Protein AF-E6QLV9-F1 (afdb_monomer_lite)

Foldseek 3Di:
DDDDDDDDDPDPPPVPPCPPPVVVQAQKKKFDDDPQATDWIWGFHDDPDVQKTWIFTADPVPRHGDDIDIDGPVRCPRMDIGNDPVVVVCCCVPNSNVPDDPPPPDDD

Sequence (108 aa):
MCHLPIFEGLNMIKKMTTETNDIGIVGRYFHTLKDGKISEQGEVISRPEAGWYLVTFFDWIVGEPYVCRLVRLEDMAGWFFYENSEMMRHAYQYGIARAGGPYREMDD

Organism: NCBI:txid410659

pLDDT: mean 72.11, std 18.22, range [36.09, 93.12]

Secondary structure (DSSP, 8-state):
---------------------TTTTTT-EEEEEETTEEEEEEEEEEEEETTEEEEEEEPTTT--EEEEEEEEGGGGTTPEEESSHHHHHHHHHHSGGGS--S------

Radius of gyration: 22.37 Å; chains: 1; bounding box: 30×24×93 Å

Structure (mmCIF, N/CA/C/O backbone):
data_AF-E6QLV9-F1
#
_entry.id   AF-E6QLV9-F1
#
loop_
_atom_site.group_PDB
_atom_site.id
_atom_site.type_symbol
_atom_site.label_atom_id
_atom_site.label_alt_id
_atom_site.label_comp_id
_atom_site.label_asym_id
_atom_site.label_entity_id
_atom_site.label_seq_id
_atom_site.pdbx_PDB_ins_code
_atom_site.Cartn_x
_atom_site.Cartn_y
_atom_site.Cartn_z
_atom_site.occupancy
_atom_site.B_iso_or_equiv
_atom_site.auth_seq_id
_atom_site.auth_comp_id
_atom_site.auth_asym_id
_atom_site.auth_atom_id
_atom_site.pdbx_PDB_model_num
ATOM 1 N N . MET A 1 1 ? -6.383 -6.161 65.826 1.00 36.09 1 MET A N 1
ATOM 2 C CA . MET A 1 1 ? -6.718 -7.516 65.343 1.00 36.09 1 MET A CA 1
ATOM 3 C C . MET A 1 1 ? -7.172 -7.374 63.905 1.00 36.09 1 MET A C 1
ATOM 5 O O . MET A 1 1 ? -8.228 -6.807 63.666 1.00 36.09 1 MET A O 1
ATOM 9 N N . CYS A 1 2 ? -6.319 -7.766 62.962 1.00 37.25 2 CYS A N 1
ATOM 10 C CA . CYS A 1 2 ? -6.605 -7.706 61.533 1.00 37.25 2 CYS A CA 1
ATOM 11 C C . CYS A 1 2 ? -7.111 -9.080 61.100 1.00 37.25 2 CYS A C 1
ATOM 13 O O . CYS A 1 2 ? -6.347 -10.039 61.178 1.00 37.25 2 CYS A O 1
ATOM 15 N N . HIS A 1 3 ? -8.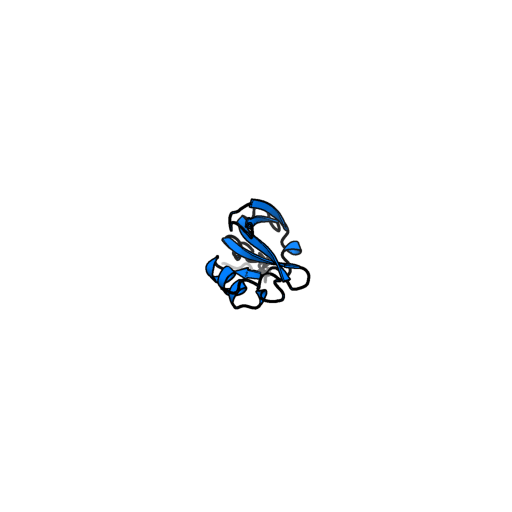364 -9.186 60.661 1.00 38.12 3 HIS A N 1
ATOM 16 C CA . HIS A 1 3 ? -8.803 -10.333 59.871 1.00 38.12 3 HIS A CA 1
ATOM 17 C C . HIS A 1 3 ? -10.106 -10.021 59.132 1.00 38.12 3 HIS A C 1
ATOM 19 O O . HIS A 1 3 ? -11.164 -9.963 59.750 1.00 38.12 3 HIS A O 1
ATOM 25 N N . LEU A 1 4 ? -10.027 -9.852 57.812 1.00 41.28 4 LEU A N 1
ATOM 26 C CA . LEU A 1 4 ? -11.138 -10.132 56.905 1.00 41.28 4 LEU A CA 1
ATOM 27 C C . LEU A 1 4 ? -10.587 -10.883 5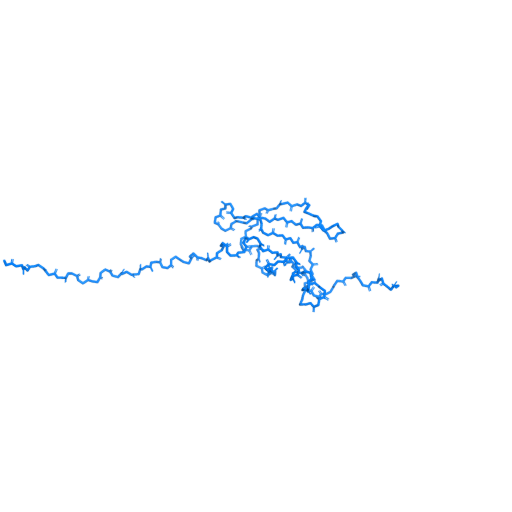5.681 1.00 41.28 4 LEU A C 1
ATOM 29 O O . LEU A 1 4 ? -9.451 -10.620 55.276 1.00 41.28 4 LEU A O 1
ATOM 33 N N . PRO A 1 5 ? -11.345 -11.864 55.161 1.00 46.31 5 PRO A N 1
ATOM 34 C CA . PRO A 1 5 ? -10.825 -12.930 54.322 1.00 46.31 5 PRO A CA 1
ATOM 35 C C . PRO A 1 5 ? -10.580 -12.484 52.881 1.00 46.31 5 PRO A C 1
ATOM 37 O O . PRO A 1 5 ? -11.283 -11.646 52.318 1.00 46.31 5 PRO A O 1
ATOM 40 N N . ILE A 1 6 ? -9.563 -13.113 52.304 1.00 48.59 6 ILE A N 1
ATOM 41 C CA . ILE A 1 6 ? -9.159 -13.037 50.906 1.00 48.59 6 ILE A CA 1
ATOM 42 C C . ILE A 1 6 ? -10.283 -13.676 50.085 1.00 48.59 6 ILE A C 1
ATOM 44 O O . ILE A 1 6 ? -10.449 -14.893 50.115 1.00 48.59 6 ILE A O 1
ATOM 48 N N . PHE A 1 7 ? -11.075 -12.860 49.387 1.00 45.88 7 PHE A N 1
ATOM 49 C CA . PHE A 1 7 ? -11.977 -13.371 48.362 1.00 45.88 7 PHE A CA 1
ATOM 50 C C . PHE A 1 7 ? -11.159 -13.763 47.136 1.00 45.88 7 PHE A C 1
ATOM 52 O O . PHE A 1 7 ? -10.397 -12.975 46.573 1.00 45.88 7 PHE A O 1
ATOM 59 N N . GLU A 1 8 ? -11.322 -15.029 46.789 1.00 49.38 8 GLU A N 1
ATOM 60 C CA . GLU A 1 8 ? -10.749 -15.709 45.651 1.00 49.38 8 GLU A CA 1
ATOM 61 C C . GLU A 1 8 ? -11.049 -14.983 44.335 1.00 49.38 8 GLU A C 1
ATOM 63 O O . GLU A 1 8 ? -12.181 -14.608 44.036 1.00 49.38 8 GLU A O 1
ATOM 68 N N . GLY A 1 9 ? -10.006 -14.862 43.516 1.00 51.59 9 GLY A N 1
ATOM 69 C CA . GLY A 1 9 ? -10.104 -15.230 42.110 1.00 51.59 9 GLY A CA 1
ATOM 70 C C . GLY A 1 9 ? -11.125 -14.481 41.259 1.00 51.59 9 GLY A C 1
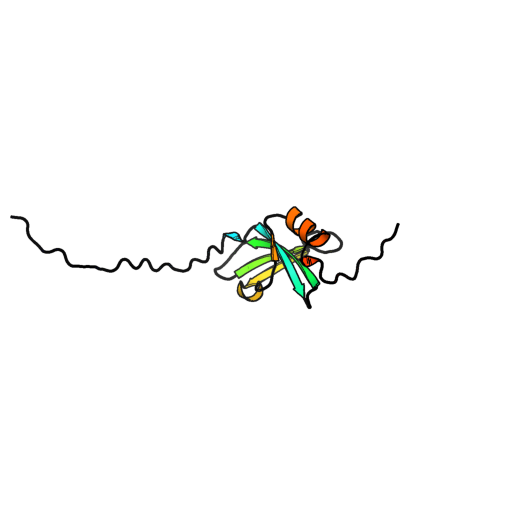ATOM 71 O O . GLY A 1 9 ? -11.900 -15.124 40.556 1.00 51.59 9 GLY A O 1
ATOM 72 N N . LEU A 1 10 ? -11.047 -13.148 41.175 1.00 48.22 10 LEU A N 1
ATOM 73 C CA . LEU A 1 10 ? -11.505 -12.486 39.952 1.00 48.22 10 LEU A CA 1
ATOM 74 C C . LEU A 1 10 ? -10.407 -12.589 38.894 1.00 48.22 10 LEU A C 1
ATOM 76 O O . LEU A 1 10 ? -9.555 -11.720 38.733 1.00 48.22 10 LEU A O 1
ATOM 80 N N . ASN A 1 11 ? -10.437 -13.747 38.240 1.00 51.19 11 ASN A N 1
ATOM 81 C CA . ASN A 1 11 ? -9.999 -14.032 36.886 1.00 51.19 11 ASN A CA 1
ATOM 82 C C . ASN A 1 11 ? -9.629 -12.759 36.097 1.00 51.19 11 ASN A C 1
ATOM 84 O O . ASN A 1 11 ? -10.453 -12.186 35.383 1.00 51.19 11 ASN A O 1
ATOM 88 N N . MET A 1 12 ? -8.363 -12.337 36.193 1.00 44.84 12 MET A N 1
ATOM 89 C CA . MET A 1 12 ? -7.730 -11.461 35.208 1.00 44.84 12 MET A CA 1
ATOM 90 C C . MET A 1 12 ? -7.491 -12.282 33.937 1.00 44.84 12 MET A C 1
ATOM 92 O O . MET A 1 12 ? -6.369 -12.406 33.448 1.00 44.84 12 MET A O 1
ATOM 96 N N . ILE A 1 13 ? -8.574 -12.785 33.344 1.00 54.47 13 ILE A N 1
ATOM 97 C CA . ILE A 1 13 ? -8.678 -12.773 31.896 1.00 54.47 13 ILE A CA 1
ATOM 98 C C . ILE A 1 13 ? -8.599 -11.296 31.523 1.00 54.47 13 ILE A C 1
ATOM 100 O O . ILE A 1 13 ? -9.604 -10.608 31.354 1.00 54.47 13 ILE A O 1
ATOM 104 N N . LYS A 1 14 ? -7.360 -10.796 31.391 1.00 49.06 14 LYS A N 1
ATOM 105 C CA . LYS A 1 14 ? -7.054 -9.856 30.322 1.00 49.06 14 LYS A CA 1
ATOM 106 C C . LYS A 1 14 ? -7.801 -10.444 29.139 1.00 49.06 14 LYS A C 1
ATOM 108 O O . LYS A 1 14 ? -7.413 -11.495 28.631 1.00 49.06 14 LYS A O 1
ATOM 113 N N . LYS A 1 15 ? -8.922 -9.823 28.764 1.00 45.09 15 LYS A N 1
ATOM 114 C CA . LYS A 1 15 ? -9.378 -9.885 27.390 1.00 45.09 15 LYS A CA 1
ATOM 115 C C . LYS A 1 15 ? -8.142 -9.462 26.626 1.00 45.09 15 LYS A C 1
ATOM 117 O O . LYS A 1 15 ? -7.805 -8.286 26.575 1.00 45.09 15 LYS A O 1
ATOM 122 N N . MET A 1 16 ? -7.412 -10.458 26.149 1.00 44.69 16 MET A N 1
ATOM 123 C CA . MET A 1 16 ? -6.531 -10.335 25.023 1.00 44.69 16 MET A CA 1
ATOM 124 C C . MET A 1 16 ? -7.523 -10.060 23.906 1.00 44.69 16 MET A C 1
ATOM 126 O O . MET A 1 16 ? -7.983 -10.958 23.208 1.00 44.69 16 MET A O 1
ATOM 130 N N . THR A 1 17 ? -7.999 -8.812 23.861 1.00 45.31 17 THR A N 1
ATOM 131 C CA . THR A 1 17 ? -8.451 -8.226 22.625 1.00 45.31 17 THR A CA 1
ATOM 132 C C . THR A 1 17 ? -7.340 -8.596 21.678 1.00 45.31 17 THR A C 1
ATOM 134 O O . THR A 1 17 ? -6.171 -8.278 21.908 1.00 45.31 17 THR A O 1
ATOM 137 N N . THR A 1 18 ? -7.684 -9.407 20.693 1.00 45.84 18 THR A N 1
ATOM 138 C CA . THR A 1 18 ? -6.938 -9.508 19.461 1.00 45.84 18 THR A CA 1
ATOM 139 C C . THR A 1 18 ? -6.930 -8.092 18.886 1.00 45.84 18 THR A C 1
ATOM 141 O O . THR A 1 18 ? -7.671 -7.763 17.973 1.00 45.84 18 THR A O 1
ATOM 144 N N . GLU A 1 19 ? -6.153 -7.199 19.496 1.00 47.06 19 GLU A N 1
ATOM 145 C CA . GLU A 1 19 ? -5.564 -6.068 18.826 1.00 47.06 19 GLU A CA 1
ATOM 146 C C . GLU A 1 19 ? -4.567 -6.736 17.903 1.00 47.06 19 GLU A C 1
ATOM 148 O O . GLU A 1 19 ? -3.394 -6.935 18.222 1.00 47.06 19 GLU A O 1
ATOM 153 N N . THR A 1 20 ? -5.099 -7.228 16.784 1.00 49.84 20 THR A N 1
ATOM 154 C CA . THR A 1 20 ? -4.327 -7.518 15.597 1.00 49.84 20 THR A CA 1
ATOM 155 C C . THR A 1 20 ? -3.319 -6.383 15.503 1.00 49.84 20 THR A C 1
ATOM 157 O O . THR A 1 20 ? -3.698 -5.211 15.604 1.00 49.84 20 THR A O 1
ATOM 160 N N . ASN A 1 21 ? -2.036 -6.726 15.433 1.00 49.16 21 ASN A N 1
ATOM 161 C CA . ASN A 1 21 ? -0.908 -5.801 15.329 1.00 49.16 21 ASN A CA 1
ATOM 162 C C . ASN A 1 21 ? -0.941 -5.109 13.944 1.00 49.16 21 ASN A C 1
ATOM 164 O O . ASN A 1 21 ? -0.005 -5.145 13.157 1.00 49.16 21 ASN A O 1
ATOM 168 N N . ASP A 1 22 ? -2.084 -4.512 13.626 1.00 55.00 22 ASP A N 1
ATOM 169 C CA . ASP A 1 22 ? -2.542 -3.982 12.348 1.00 55.00 22 ASP A CA 1
ATOM 170 C C . ASP A 1 22 ? -1.953 -2.594 12.065 1.00 55.00 22 ASP A C 1
ATOM 172 O O . ASP A 1 22 ? -2.174 -2.011 11.007 1.00 55.00 22 ASP A O 1
ATOM 176 N N . ILE A 1 23 ? -1.194 -2.060 13.026 1.00 57.22 23 ILE A N 1
ATOM 177 C CA . ILE A 1 23 ? -0.314 -0.901 12.857 1.00 57.22 23 ILE A CA 1
ATOM 178 C C . ILE A 1 23 ? 0.903 -1.302 12.008 1.00 57.22 23 ILE A C 1
ATOM 180 O O . ILE A 1 23 ? 1.466 -0.472 11.303 1.00 57.22 23 ILE A O 1
ATOM 184 N N . GLY A 1 24 ? 1.288 -2.585 12.018 1.00 75.56 24 GLY A N 1
ATOM 185 C CA . GLY A 1 24 ? 2.537 -3.050 11.422 1.00 75.56 24 GLY A CA 1
ATOM 186 C C . GLY A 1 24 ? 2.607 -2.984 9.896 1.00 75.56 24 GLY A C 1
ATOM 187 O O . GLY A 1 24 ? 3.715 -3.075 9.372 1.00 75.56 24 GLY A O 1
ATOM 188 N N . ILE A 1 25 ? 1.475 -2.850 9.190 1.00 85.12 25 ILE A N 1
ATOM 189 C CA . ILE A 1 25 ? 1.437 -2.788 7.718 1.00 85.12 25 ILE A CA 1
ATOM 190 C C . ILE A 1 25 ? 1.423 -1.365 7.150 1.00 85.12 25 ILE A C 1
ATOM 192 O O . ILE A 1 25 ? 1.610 -1.204 5.950 1.00 85.12 25 ILE A O 1
ATOM 196 N N . VAL A 1 26 ? 1.224 -0.337 7.978 1.00 88.81 26 VAL A N 1
ATOM 197 C CA . VAL A 1 26 ? 1.326 1.058 7.525 1.00 88.81 26 VAL A CA 1
ATOM 198 C C . VAL A 1 26 ? 2.785 1.359 7.164 1.00 88.81 26 VAL A C 1
ATOM 200 O O . VAL A 1 26 ? 3.694 0.972 7.895 1.00 88.81 26 VAL A O 1
ATOM 203 N N . GLY A 1 27 ? 3.009 2.008 6.021 1.00 87.88 27 GLY A N 1
ATOM 204 C CA . GLY A 1 27 ? 4.328 2.231 5.417 1.00 87.88 27 GLY A CA 1
ATOM 205 C C . GLY A 1 27 ? 4.877 1.029 4.641 1.00 87.88 27 GLY A C 1
ATOM 206 O O . GLY A 1 27 ? 5.995 1.086 4.134 1.00 87.88 27 GLY A O 1
ATOM 207 N N . ARG A 1 28 ? 4.121 -0.076 4.548 1.00 90.50 28 ARG A N 1
ATOM 208 C CA . ARG A 1 28 ? 4.509 -1.222 3.721 1.00 90.50 28 ARG A CA 1
ATOM 209 C C . ARG A 1 28 ? 4.049 -1.052 2.287 1.00 90.50 28 ARG A C 1
ATOM 211 O O . ARG A 1 28 ? 2.968 -0.537 2.005 1.00 90.50 28 ARG A O 1
ATOM 218 N N . TYR A 1 29 ? 4.860 -1.601 1.402 1.00 90.50 29 TYR A N 1
ATOM 219 C CA . TYR A 1 29 ? 4.592 -1.691 -0.022 1.00 90.50 29 TYR A CA 1
ATOM 220 C C . TYR A 1 29 ? 3.827 -2.970 -0.309 1.00 90.50 29 TYR A C 1
ATOM 222 O O . TYR A 1 29 ? 3.962 -3.939 0.440 1.00 90.50 29 TYR A O 1
ATOM 230 N N . PHE A 1 30 ? 3.040 -3.010 -1.377 1.00 91.00 30 PHE A N 1
ATOM 231 C CA . PHE A 1 30 ? 2.288 -4.206 -1.716 1.00 91.00 30 PHE A CA 1
ATOM 232 C C . PHE A 1 30 ? 2.191 -4.488 -3.208 1.00 91.00 30 PHE A C 1
ATOM 234 O O . PHE A 1 30 ? 2.276 -3.589 -4.040 1.00 91.00 30 PHE A O 1
ATOM 241 N N . HIS A 1 31 ? 1.937 -5.760 -3.507 1.00 89.75 31 HIS A N 1
ATOM 242 C CA . HIS A 1 31 ? 1.443 -6.235 -4.793 1.00 89.75 31 HIS A CA 1
ATOM 243 C C . HIS A 1 31 ? 0.086 -6.911 -4.615 1.00 89.75 31 HIS A C 1
ATOM 245 O O . HIS A 1 31 ? -0.089 -7.733 -3.708 1.00 89.75 31 HIS A O 1
ATOM 251 N N . THR A 1 32 ? -0.845 -6.627 -5.522 1.00 87.56 32 THR A N 1
ATOM 252 C CA . THR A 1 32 ? -2.076 -7.408 -5.675 1.00 87.56 32 THR A CA 1
ATOM 253 C C . THR A 1 32 ? -1.909 -8.416 -6.802 1.00 87.56 32 THR A C 1
ATOM 255 O O . THR A 1 32 ? -1.241 -8.145 -7.804 1.00 87.56 32 THR A O 1
ATOM 258 N N . LEU A 1 33 ? -2.512 -9.595 -6.644 1.00 84.44 33 LEU A N 1
ATOM 259 C CA . LEU A 1 33 ? -2.566 -10.595 -7.703 1.00 84.44 33 LEU A CA 1
ATOM 260 C C . LEU A 1 33 ? -3.971 -10.681 -8.292 1.00 84.44 33 LEU A C 1
ATOM 262 O O . LEU A 1 33 ? -4.961 -10.726 -7.565 1.00 84.44 33 LEU A O 1
ATOM 266 N N . LYS A 1 34 ? -4.041 -10.795 -9.615 1.00 80.69 34 LYS A N 1
ATOM 267 C CA . LYS A 1 34 ? -5.242 -11.149 -10.365 1.00 80.69 34 LYS A CA 1
ATOM 268 C C . LYS A 1 34 ? -4.890 -12.284 -11.318 1.00 80.69 34 LYS A C 1
ATOM 270 O O . LYS A 1 34 ? -3.927 -12.183 -12.072 1.00 80.69 34 LYS A O 1
ATOM 275 N N . ASP A 1 35 ? -5.626 -13.389 -11.234 1.00 81.12 35 ASP A N 1
ATOM 276 C CA . ASP A 1 35 ? -5.382 -14.597 -12.038 1.00 81.12 35 ASP A CA 1
ATOM 277 C C . ASP A 1 35 ? -3.932 -15.117 -11.937 1.00 81.12 35 ASP A C 1
ATOM 279 O O . ASP A 1 35 ? -3.323 -15.554 -12.913 1.00 81.12 35 ASP A O 1
ATOM 283 N N . GLY A 1 36 ? -3.352 -15.025 -10.734 1.00 74.06 36 GLY A N 1
ATOM 284 C CA . GLY A 1 36 ? -1.975 -15.437 -10.447 1.00 74.06 36 GLY A CA 1
ATOM 285 C C . GLY A 1 36 ? -0.892 -14.457 -10.909 1.00 74.06 36 GLY A C 1
ATOM 286 O O . GLY A 1 36 ? 0.267 -14.665 -10.569 1.00 74.06 36 GLY A O 1
ATOM 287 N N . LYS A 1 37 ? -1.253 -13.380 -11.615 1.00 75.19 37 LYS A N 1
ATOM 288 C CA . LYS A 1 37 ? -0.341 -12.340 -12.116 1.00 75.19 37 LYS A CA 1
ATOM 289 C C . LYS A 1 37 ? -0.419 -11.091 -11.258 1.00 75.19 37 LYS A C 1
ATOM 291 O O . LYS A 1 37 ? -1.475 -10.800 -10.706 1.00 75.19 37 LYS A O 1
ATOM 296 N N . ILE A 1 38 ? 0.663 -10.317 -11.183 1.00 81.50 38 ILE A N 1
ATOM 297 C CA . ILE A 1 38 ? 0.592 -9.007 -10.531 1.00 81.50 38 ILE A CA 1
ATOM 298 C C . ILE A 1 38 ? -0.344 -8.105 -11.327 1.00 81.50 38 ILE A C 1
ATOM 300 O O . ILE A 1 38 ? -0.193 -7.963 -12.540 1.00 81.50 38 ILE A O 1
ATOM 304 N N . SER A 1 39 ? -1.313 -7.523 -10.630 1.00 84.00 39 SER A N 1
ATOM 305 C CA . SER A 1 39 ? -2.278 -6.593 -11.207 1.00 84.00 39 SER A CA 1
ATOM 306 C C . SER A 1 39 ? -1.924 -5.158 -10.839 1.00 84.00 39 SER A C 1
ATOM 308 O O . SER A 1 39 ? -1.843 -4.291 -11.706 1.00 84.00 39 SER A O 1
ATOM 310 N N . GLU A 1 40 ? -1.703 -4.897 -9.552 1.00 87.44 40 GLU A N 1
ATOM 311 C CA . GLU A 1 40 ? -1.467 -3.551 -9.035 1.00 87.44 40 GLU A CA 1
ATOM 312 C C . GLU A 1 40 ? -0.332 -3.560 -8.008 1.00 87.44 40 GLU A C 1
ATOM 314 O O . GLU A 1 40 ? -0.028 -4.588 -7.393 1.00 87.44 40 GLU A O 1
ATOM 319 N N . GLN A 1 41 ? 0.292 -2.398 -7.831 1.00 90.06 41 GLN A N 1
ATOM 320 C CA . GLN A 1 41 ? 1.337 -2.161 -6.843 1.00 90.06 41 GLN A CA 1
ATOM 321 C C . GLN A 1 41 ? 1.073 -0.853 -6.097 1.00 90.06 41 GLN A C 1
ATOM 323 O O . GLN A 1 41 ? 0.431 0.052 -6.639 1.00 90.06 41 GLN A O 1
ATOM 328 N N . GLY A 1 42 ? 1.567 -0.736 -4.869 1.00 91.31 42 GLY A N 1
ATOM 329 C CA . GLY A 1 42 ? 1.306 0.454 -4.068 1.00 91.31 42 GLY A CA 1
ATOM 330 C C . GLY A 1 42 ? 1.940 0.455 -2.687 1.00 91.31 42 GLY A C 1
ATOM 331 O O . GLY A 1 42 ? 2.766 -0.396 -2.363 1.00 91.31 42 GLY A O 1
ATOM 332 N N . GLU A 1 43 ? 1.519 1.414 -1.869 1.00 93.00 43 GLU A N 1
ATOM 333 C CA . GLU A 1 43 ? 1.933 1.587 -0.477 1.00 93.00 43 GLU A CA 1
ATOM 334 C C . GLU A 1 43 ? 0.718 1.826 0.427 1.00 93.00 43 GLU A C 1
ATOM 336 O O . GLU A 1 43 ? -0.244 2.505 0.057 1.00 93.00 43 GLU A O 1
ATOM 341 N N . VAL A 1 44 ? 0.758 1.272 1.638 1.00 92.00 44 VAL A N 1
ATOM 342 C CA . VAL A 1 44 ? -0.221 1.556 2.690 1.00 92.00 44 VAL A CA 1
ATOM 343 C C . VAL A 1 44 ? 0.168 2.848 3.404 1.00 92.00 44 VAL A C 1
ATOM 345 O O . VAL A 1 44 ? 1.112 2.868 4.186 1.00 92.00 44 VAL A O 1
ATOM 348 N N . ILE A 1 45 ? -0.582 3.924 3.182 1.00 91.31 45 ILE A N 1
ATOM 349 C CA . ILE A 1 45 ? -0.267 5.257 3.714 1.00 91.31 45 ILE A CA 1
ATOM 350 C C . ILE A 1 45 ? -0.703 5.395 5.171 1.00 91.31 45 ILE A C 1
ATOM 352 O O . ILE A 1 45 ? 0.024 5.946 5.996 1.00 91.31 45 ILE A O 1
ATOM 356 N N . SER A 1 46 ? -1.924 4.970 5.498 1.00 89.06 46 SER A N 1
ATOM 357 C CA . SER A 1 46 ? -2.473 5.189 6.837 1.00 89.06 46 SER A CA 1
ATOM 358 C C . SER A 1 46 ? -3.625 4.246 7.166 1.00 89.06 46 SER A C 1
ATOM 360 O O . SER A 1 46 ? -4.140 3.527 6.312 1.00 89.06 46 SER A O 1
ATOM 362 N N . ARG A 1 47 ? -4.038 4.260 8.435 1.00 88.75 47 ARG A N 1
ATOM 363 C CA . ARG A 1 47 ? -5.200 3.533 8.949 1.00 88.75 47 ARG A CA 1
ATOM 364 C C . ARG A 1 47 ? -6.125 4.531 9.652 1.00 88.75 47 ARG A C 1
ATOM 366 O O . ARG A 1 47 ? -5.953 4.761 10.848 1.00 88.75 47 ARG A O 1
ATOM 373 N N . PRO A 1 48 ? -7.050 5.178 8.927 1.00 85.31 48 PRO A N 1
ATOM 374 C CA . PRO A 1 48 ? -7.920 6.188 9.525 1.00 85.31 48 PRO A CA 1
ATOM 375 C C . PRO A 1 48 ? -8.929 5.590 10.516 1.00 85.31 48 PRO A C 1
ATOM 377 O O . PRO A 1 48 ? -9.324 6.272 11.456 1.00 85.31 48 PRO A O 1
ATOM 380 N N . GLU A 1 49 ? -9.322 4.324 10.336 1.00 83.81 49 GLU A N 1
ATOM 381 C CA . GLU A 1 49 ? -10.274 3.624 11.203 1.00 83.81 49 GLU A CA 1
ATOM 382 C C . GLU A 1 49 ? -9.902 2.137 11.349 1.00 83.81 49 GLU A C 1
ATOM 384 O O . GLU A 1 49 ? -9.188 1.555 10.527 1.00 83.81 49 GLU A O 1
ATOM 389 N N . ALA A 1 50 ? -10.374 1.485 12.412 1.00 81.81 50 ALA A N 1
ATOM 390 C CA . ALA A 1 50 ? -10.167 0.058 12.600 1.00 81.81 50 ALA A CA 1
ATOM 391 C C . ALA A 1 50 ? -10.741 -0.756 11.421 1.00 81.81 50 ALA A C 1
ATOM 393 O O . ALA A 1 50 ? -11.924 -0.672 11.116 1.00 81.81 50 ALA A O 1
ATOM 394 N N . GLY A 1 51 ? -9.891 -1.556 10.767 1.00 84.88 51 GLY A N 1
ATOM 395 C CA . GLY A 1 51 ? -10.286 -2.392 9.629 1.00 84.88 51 GLY A CA 1
ATOM 396 C C . GLY A 1 51 ? -10.241 -1.679 8.276 1.00 84.88 51 GLY A C 1
ATOM 397 O O . GLY A 1 51 ? -10.403 -2.351 7.262 1.00 84.88 51 GLY A O 1
ATOM 398 N N . TRP A 1 52 ? -9.968 -0.370 8.246 1.00 87.44 52 TRP A N 1
ATOM 399 C CA . TRP A 1 52 ? -9.838 0.426 7.027 1.00 87.44 52 TRP A CA 1
ATOM 400 C C . TRP A 1 52 ? -8.425 0.970 6.851 1.00 87.44 52 TRP A C 1
ATOM 402 O O . TRP A 1 52 ? -7.859 1.579 7.759 1.00 87.44 52 TRP A O 1
ATOM 412 N N . TYR A 1 53 ? -7.899 0.823 5.643 1.00 90.75 53 TYR A N 1
ATOM 413 C CA . TYR A 1 53 ? -6.572 1.272 5.250 1.00 90.75 53 TYR A CA 1
ATOM 414 C C . TYR A 1 53 ? -6.668 2.232 4.081 1.00 90.75 53 TYR A C 1
ATOM 416 O O . TYR A 1 53 ? -7.377 1.979 3.110 1.00 90.75 53 TYR A O 1
ATOM 424 N N . LEU A 1 54 ? -5.935 3.333 4.168 1.00 91.94 54 LEU A N 1
ATOM 425 C CA . LEU A 1 54 ? 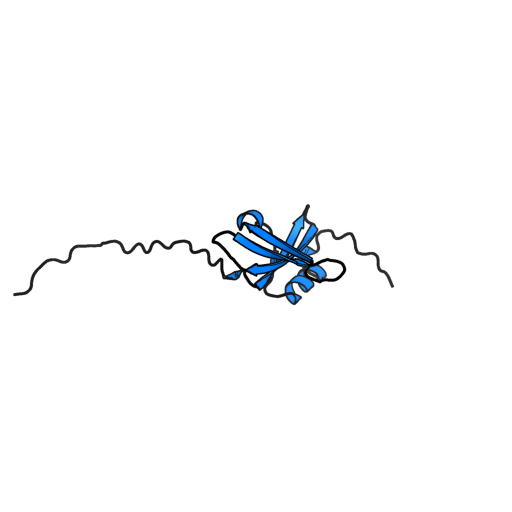-5.684 4.201 3.036 1.00 91.94 54 LEU A CA 1
ATOM 426 C C . LEU A 1 54 ? -4.437 3.692 2.321 1.00 91.94 54 LEU A C 1
ATOM 428 O O . LEU A 1 54 ? -3.355 3.658 2.908 1.00 91.94 54 LEU A O 1
ATOM 43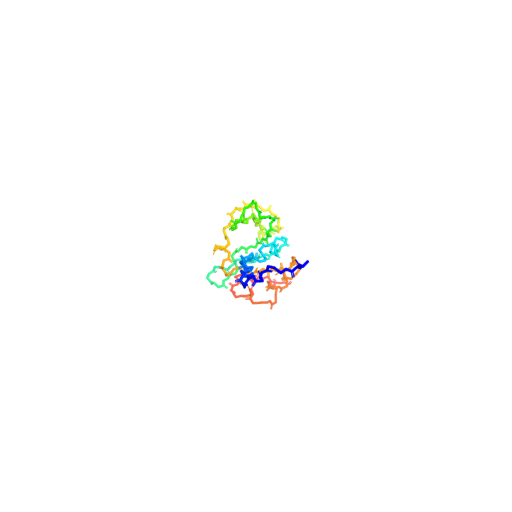2 N N . VAL A 1 55 ? -4.588 3.324 1.058 1.00 93.12 55 VAL A N 1
ATOM 433 C CA . VAL A 1 55 ? -3.488 2.893 0.195 1.00 93.12 55 VAL A CA 1
ATOM 434 C C . VAL A 1 55 ? -3.341 3.845 -0.978 1.00 93.12 55 VAL A C 1
ATOM 436 O O . VAL A 1 55 ? -4.336 4.401 -1.446 1.00 93.12 55 VAL A O 1
ATOM 439 N N . THR A 1 56 ? -2.119 4.011 -1.467 1.00 92.44 56 THR A N 1
ATOM 440 C CA . THR A 1 56 ? -1.852 4.618 -2.772 1.00 92.44 56 THR A CA 1
ATOM 441 C C . THR A 1 56 ? -1.369 3.559 -3.740 1.00 92.44 56 THR A C 1
ATOM 443 O O . THR A 1 56 ? -0.608 2.673 -3.363 1.00 92.44 56 THR A O 1
ATOM 446 N N . PHE A 1 57 ? -1.826 3.648 -4.979 1.00 89.31 57 PHE A N 1
ATOM 447 C CA . PHE A 1 57 ? -1.388 2.807 -6.078 1.00 89.31 57 PHE A CA 1
ATOM 448 C C . PHE A 1 57 ? -0.381 3.568 -6.926 1.00 89.31 57 PHE A C 1
ATOM 450 O O . PHE A 1 57 ? -0.596 4.742 -7.251 1.00 89.31 57 PHE A O 1
ATOM 457 N N . PHE A 1 58 ? 0.690 2.883 -7.309 1.00 86.12 58 PHE A N 1
ATOM 458 C CA . PHE A 1 58 ? 1.682 3.423 -8.226 1.00 86.12 58 PHE A CA 1
ATOM 459 C C . PHE A 1 58 ? 1.358 3.013 -9.657 1.00 86.12 58 PHE A C 1
ATOM 461 O O . PHE A 1 58 ? 0.981 1.868 -9.919 1.00 86.12 58 PHE A O 1
ATOM 468 N N . ASP A 1 59 ? 1.531 3.950 -10.582 1.00 79.00 59 ASP A N 1
ATOM 469 C CA . ASP A 1 59 ? 1.439 3.671 -12.006 1.00 79.00 59 ASP A CA 1
ATOM 470 C C . ASP A 1 59 ? 2.597 2.763 -12.452 1.00 79.00 59 ASP A C 1
ATOM 472 O O . ASP A 1 59 ? 3.736 2.917 -12.013 1.00 79.00 59 ASP A O 1
ATOM 476 N N . TRP A 1 60 ? 2.315 1.798 -13.325 1.00 73.12 60 TRP A N 1
ATOM 477 C CA . TRP A 1 60 ? 3.320 0.838 -13.791 1.00 73.12 60 TRP A CA 1
ATOM 478 C C . TRP A 1 60 ? 4.341 1.442 -14.756 1.00 73.12 60 TRP A C 1
ATOM 480 O O . TRP A 1 60 ? 5.466 0.952 -14.836 1.00 73.12 60 TRP A O 1
ATOM 490 N N . ILE A 1 61 ? 3.947 2.470 -15.508 1.00 71.12 61 ILE A N 1
ATOM 491 C CA . ILE A 1 61 ? 4.774 3.102 -16.537 1.00 71.12 61 ILE A CA 1
ATOM 492 C C . ILE A 1 61 ? 5.700 4.129 -15.888 1.00 71.12 61 ILE A C 1
ATOM 494 O O . ILE A 1 61 ? 6.889 4.169 -16.200 1.00 71.12 61 ILE A O 1
ATOM 498 N N . VAL A 1 62 ? 5.159 4.948 -14.984 1.00 70.12 62 VAL A N 1
ATOM 499 C CA . VAL A 1 62 ? 5.885 6.087 -14.397 1.00 70.12 62 VAL A CA 1
ATOM 500 C C . VAL A 1 62 ? 6.417 5.776 -12.992 1.00 70.12 62 VAL A C 1
ATOM 502 O O . VAL A 1 62 ? 7.392 6.379 -12.551 1.00 70.12 62 VAL A O 1
ATOM 505 N N . GLY A 1 63 ? 5.820 4.818 -12.277 1.00 68.06 63 GLY A N 1
ATOM 506 C CA . GLY A 1 63 ? 6.166 4.513 -10.883 1.00 68.06 63 GLY A CA 1
ATOM 507 C C . GLY A 1 63 ? 5.656 5.550 -9.877 1.00 68.06 63 GLY A C 1
ATOM 508 O O . GLY A 1 63 ? 5.947 5.443 -8.689 1.00 68.06 63 GLY A O 1
ATOM 509 N N . GLU A 1 64 ? 4.902 6.549 -10.334 1.00 76.25 64 GLU A N 1
ATOM 510 C CA . GLU A 1 64 ? 4.374 7.621 -9.495 1.00 76.25 64 GLU A CA 1
ATOM 511 C C . GLU A 1 64 ? 3.024 7.247 -8.863 1.00 76.25 64 GLU A C 1
ATOM 513 O O . GLU A 1 64 ? 2.238 6.506 -9.463 1.00 76.25 64 GLU A O 1
ATOM 518 N N . PRO A 1 65 ? 2.721 7.760 -7.654 1.00 80.19 65 PRO A N 1
ATOM 519 C CA . PRO A 1 65 ? 1.415 7.586 -7.028 1.00 80.19 65 PRO A CA 1
ATOM 520 C C . PRO A 1 65 ? 0.335 8.262 -7.863 1.00 80.19 65 PRO A C 1
ATOM 522 O O . PRO A 1 65 ? 0.362 9.472 -8.074 1.00 80.19 65 PRO A O 1
ATOM 525 N N . TYR A 1 66 ? -0.637 7.473 -8.308 1.00 79.56 66 TYR A N 1
ATOM 526 C CA . TYR A 1 66 ? -1.698 7.950 -9.191 1.00 79.56 66 TYR A CA 1
ATOM 527 C C . TYR A 1 66 ? -3.064 7.988 -8.498 1.00 79.56 66 TYR A C 1
ATOM 529 O O . TYR A 1 66 ? -3.861 8.894 -8.741 1.00 79.56 66 TYR A O 1
ATOM 537 N N . VAL A 1 67 ? -3.354 7.028 -7.614 1.00 85.69 67 VAL A N 1
ATOM 538 C CA . VAL A 1 67 ? -4.684 6.877 -7.002 1.00 85.69 67 VAL A CA 1
ATOM 539 C C . VAL A 1 67 ? -4.568 6.487 -5.538 1.00 85.69 67 VAL A C 1
ATOM 541 O O . VAL A 1 67 ? -3.915 5.503 -5.214 1.00 85.69 67 VAL A O 1
ATOM 544 N N . CYS A 1 68 ? -5.306 7.183 -4.671 1.00 90.56 68 CYS A N 1
ATOM 545 C CA . CYS A 1 68 ? -5.529 6.763 -3.289 1.00 90.56 68 CYS A CA 1
ATOM 546 C C . CYS A 1 68 ? -6.887 6.064 -3.148 1.00 90.56 68 CYS A C 1
ATOM 548 O O . CYS A 1 68 ? -7.892 6.553 -3.671 1.00 90.56 68 CYS A O 1
ATOM 550 N N . ARG A 1 69 ? -6.948 4.949 -2.412 1.00 90.12 69 ARG A N 1
ATOM 551 C CA . ARG A 1 69 ? -8.210 4.268 -2.075 1.00 90.12 69 ARG A CA 1
ATOM 552 C C . ARG A 1 69 ? -8.268 3.873 -0.614 1.00 90.12 69 ARG A C 1
ATOM 554 O O . ARG A 1 69 ? -7.258 3.536 -0.005 1.00 90.12 69 ARG A O 1
ATOM 561 N N . LEU A 1 70 ? -9.489 3.871 -0.092 1.00 90.88 70 LEU A N 1
ATOM 562 C CA . LEU A 1 70 ? -9.805 3.247 1.178 1.00 90.88 70 LEU A CA 1
ATOM 563 C C . LEU A 1 70 ? -10.153 1.777 0.922 1.00 90.88 70 LEU A C 1
ATOM 565 O O . LEU A 1 70 ? -11.034 1.488 0.113 1.00 90.88 70 LEU A O 1
ATOM 569 N N . VAL A 1 71 ? -9.454 0.866 1.585 1.00 90.50 71 VAL A N 1
ATOM 570 C CA . VAL A 1 71 ? -9.575 -0.583 1.396 1.00 90.50 71 VAL A CA 1
ATOM 571 C C . VAL A 1 71 ? -9.777 -1.234 2.756 1.00 90.50 71 VAL A C 1
ATOM 573 O O . VAL A 1 71 ? -9.181 -0.799 3.746 1.00 90.50 71 VAL A O 1
ATOM 576 N N . ARG A 1 72 ? -10.637 -2.251 2.836 1.00 89.31 72 ARG A N 1
ATOM 577 C CA . ARG A 1 72 ? -10.812 -2.997 4.082 1.00 89.31 72 ARG A CA 1
ATOM 578 C C . ARG A 1 72 ? -9.743 -4.066 4.229 1.00 89.31 72 ARG A C 1
ATOM 580 O O . ARG A 1 72 ? -9.278 -4.619 3.240 1.00 89.31 72 ARG A O 1
ATOM 587 N N . LEU A 1 73 ? -9.416 -4.425 5.468 1.00 86.06 73 LEU A N 1
ATOM 588 C CA . LEU A 1 73 ? -8.469 -5.508 5.753 1.00 86.06 73 LEU A CA 1
ATOM 589 C C . LEU A 1 73 ? -8.858 -6.828 5.063 1.00 86.06 73 LEU A C 1
ATOM 591 O O . LEU A 1 73 ? -7.995 -7.556 4.585 1.00 86.06 73 LEU A O 1
ATOM 595 N N . GLU A 1 74 ? -10.159 -7.119 4.991 1.00 87.38 74 GLU A N 1
ATOM 596 C CA . GLU A 1 74 ? -10.700 -8.304 4.315 1.00 87.38 74 GLU A CA 1
ATOM 597 C C . GLU A 1 74 ? -10.393 -8.325 2.808 1.00 87.38 74 GLU A C 1
ATOM 599 O O . GLU A 1 74 ? -10.057 -9.378 2.271 1.00 87.38 74 GLU A O 1
ATOM 604 N N . ASP A 1 75 ? -10.403 -7.165 2.148 1.00 86.38 75 ASP A N 1
ATOM 605 C CA . ASP A 1 75 ? -10.104 -7.028 0.715 1.00 86.38 75 ASP A CA 1
ATOM 606 C C . ASP A 1 75 ? -8.599 -7.121 0.416 1.00 86.38 75 ASP A C 1
ATOM 608 O O . ASP A 1 75 ? -8.188 -7.363 -0.721 1.00 86.38 75 ASP A O 1
ATOM 612 N N . MET A 1 76 ? -7.765 -6.939 1.444 1.00 85.56 76 MET A N 1
ATOM 613 C CA . MET A 1 76 ? -6.312 -7.099 1.365 1.00 85.56 76 MET A CA 1
ATOM 614 C C . MET A 1 76 ? -5.874 -8.566 1.490 1.00 85.56 76 MET A C 1
ATOM 616 O O . MET A 1 76 ? -4.679 -8.874 1.423 1.00 85.56 76 MET A O 1
ATOM 620 N N . ALA A 1 77 ? -6.817 -9.493 1.679 1.00 83.81 77 ALA A N 1
ATOM 621 C CA . ALA A 1 77 ? -6.522 -10.915 1.719 1.00 83.81 77 ALA A CA 1
ATOM 622 C C . ALA A 1 77 ? -5.885 -11.371 0.393 1.00 83.81 77 ALA A C 1
ATOM 624 O O . ALA A 1 77 ? -6.434 -11.180 -0.689 1.00 83.81 77 ALA A O 1
ATOM 625 N N . GLY A 1 78 ? -4.704 -11.986 0.479 1.00 82.88 78 GLY A N 1
ATOM 626 C CA . GLY A 1 78 ? -3.945 -12.437 -0.693 1.00 82.88 78 GLY A CA 1
ATOM 627 C C . GLY A 1 78 ? -3.025 -11.380 -1.308 1.00 82.88 78 GLY A C 1
ATOM 628 O O . GLY A 1 78 ? -2.374 -11.663 -2.314 1.00 82.88 78 GLY A O 1
ATOM 629 N N . TRP A 1 79 ? -2.931 -10.189 -0.711 1.00 89.06 79 TRP A N 1
ATOM 630 C CA . TRP A 1 79 ? -1.922 -9.203 -1.088 1.00 89.06 79 TRP A CA 1
ATOM 631 C C . TRP A 1 79 ? -0.564 -9.590 -0.506 1.00 89.06 79 TRP A C 1
ATOM 633 O O . TRP A 1 79 ? -0.462 -10.164 0.583 1.00 89.06 79 TRP A O 1
ATOM 643 N N . PHE A 1 80 ? 0.496 -9.241 -1.225 1.00 88.25 80 PHE A N 1
ATOM 644 C CA . PHE A 1 80 ? 1.863 -9.450 -0.767 1.00 88.25 80 PHE A CA 1
ATOM 645 C C . PHE A 1 80 ? 2.409 -8.137 -0.248 1.00 88.25 80 PHE A C 1
ATOM 647 O O . PHE A 1 80 ? 2.515 -7.198 -1.025 1.00 88.25 80 PHE A O 1
ATOM 654 N N . PHE A 1 81 ? 2.771 -8.085 1.033 1.00 88.06 81 PHE A N 1
ATOM 655 C CA . PHE A 1 81 ? 3.334 -6.894 1.662 1.00 88.06 81 PHE A CA 1
ATOM 656 C C . PHE A 1 81 ? 4.850 -7.000 1.817 1.00 88.06 81 PHE A C 1
ATOM 658 O O . PHE A 1 81 ? 5.380 -8.053 2.178 1.00 88.06 81 PHE A O 1
ATOM 665 N N . TYR A 1 82 ? 5.531 -5.879 1.620 1.00 87.62 82 TYR A N 1
ATOM 666 C CA . TYR A 1 82 ? 6.978 -5.737 1.685 1.00 87.62 82 TYR A CA 1
ATOM 667 C C . TYR A 1 82 ? 7.342 -4.564 2.588 1.00 87.62 82 TYR A C 1
ATOM 669 O O . TYR A 1 82 ? 6.616 -3.577 2.673 1.00 87.62 82 TYR A O 1
ATOM 677 N N . GLU A 1 83 ? 8.481 -4.667 3.260 1.00 85.19 83 GLU A N 1
ATOM 678 C CA . GLU A 1 83 ? 8.936 -3.635 4.194 1.00 85.19 83 GLU A CA 1
ATOM 679 C C . GLU A 1 83 ? 9.347 -2.339 3.484 1.00 85.19 83 GLU A C 1
ATOM 681 O O . GLU A 1 83 ? 9.159 -1.255 4.020 1.00 85.19 83 GLU A O 1
ATOM 686 N N . ASN A 1 84 ? 9.879 -2.441 2.266 1.00 85.69 84 ASN A N 1
ATOM 687 C CA . ASN A 1 84 ? 10.306 -1.297 1.468 1.00 85.69 84 ASN A CA 1
ATOM 688 C C . ASN A 1 84 ? 10.136 -1.559 -0.038 1.00 85.69 84 ASN A C 1
ATOM 690 O O . ASN A 1 84 ? 9.937 -2.696 -0.483 1.00 85.69 84 ASN A O 1
ATOM 694 N N . SER A 1 85 ? 10.236 -0.484 -0.819 1.00 83.75 85 SER A N 1
ATOM 695 C CA . SER A 1 85 ? 10.112 -0.496 -2.280 1.00 83.75 85 SER A CA 1
ATOM 696 C C . SER A 1 85 ? 11.170 -1.364 -2.969 1.00 83.75 85 SER A C 1
ATOM 698 O O . SER A 1 85 ? 10.873 -2.017 -3.968 1.00 83.75 85 SER A O 1
ATOM 700 N N . GLU A 1 86 ? 12.385 -1.443 -2.422 1.00 83.81 86 GLU A N 1
ATOM 701 C CA . GLU A 1 86 ? 13.462 -2.278 -2.964 1.00 83.81 86 GLU A CA 1
ATOM 702 C C . GLU A 1 86 ? 13.122 -3.769 -2.885 1.00 83.81 86 GLU A C 1
ATOM 704 O O . GLU 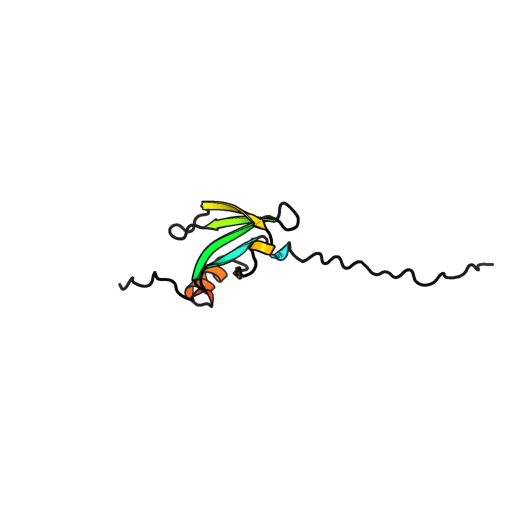A 1 86 ? 13.301 -4.500 -3.860 1.00 83.81 86 GLU A O 1
ATOM 709 N N . MET A 1 87 ? 12.553 -4.224 -1.765 1.00 81.38 87 MET A N 1
ATOM 710 C CA . MET A 1 87 ? 12.072 -5.600 -1.616 1.00 81.38 87 MET A CA 1
ATOM 711 C C . MET A 1 87 ? 10.909 -5.906 -2.558 1.00 81.38 87 MET A C 1
ATOM 713 O O . MET A 1 87 ? 10.879 -6.987 -3.147 1.00 81.38 87 MET A O 1
ATOM 717 N N . MET A 1 88 ? 9.983 -4.960 -2.739 1.00 84.12 88 MET A N 1
ATOM 718 C CA . MET A 1 88 ? 8.893 -5.084 -3.712 1.00 84.12 88 MET A CA 1
ATOM 719 C C . MET A 1 88 ? 9.452 -5.240 -5.136 1.00 84.12 88 MET A C 1
ATOM 721 O O . MET A 1 88 ? 9.114 -6.197 -5.839 1.00 84.12 88 MET A O 1
ATOM 725 N N . ARG A 1 89 ? 10.385 -4.368 -5.537 1.00 81.94 89 ARG A N 1
ATOM 726 C CA . ARG A 1 89 ? 11.052 -4.418 -6.847 1.00 81.94 89 ARG A CA 1
ATOM 727 C C . ARG A 1 89 ? 11.832 -5.714 -7.041 1.00 81.94 89 ARG A C 1
ATOM 729 O O . ARG A 1 89 ? 11.745 -6.334 -8.099 1.00 81.94 89 ARG A O 1
ATOM 736 N N . HIS A 1 90 ? 12.556 -6.160 -6.021 1.00 80.94 90 HIS A N 1
ATOM 737 C CA . HIS A 1 90 ? 13.278 -7.426 -6.056 1.00 80.94 90 HIS A CA 1
ATOM 738 C C . HIS A 1 90 ? 12.319 -8.621 -6.175 1.00 80.94 90 HIS A C 1
ATOM 740 O O . HIS A 1 90 ? 12.582 -9.553 -6.934 1.00 80.94 90 HIS A O 1
ATOM 746 N N . ALA A 1 91 ? 11.176 -8.594 -5.484 1.00 78.88 91 ALA A N 1
ATOM 747 C CA . ALA A 1 91 ? 10.154 -9.634 -5.586 1.00 78.88 91 ALA A CA 1
ATOM 748 C C . ALA A 1 91 ? 9.517 -9.691 -6.983 1.00 78.88 91 ALA A C 1
ATOM 750 O O . ALA A 1 91 ? 9.259 -10.789 -7.477 1.00 78.88 91 ALA A O 1
ATOM 751 N N . TYR A 1 92 ? 9.329 -8.544 -7.638 1.00 74.25 92 TYR A N 1
ATOM 752 C CA . TYR A 1 92 ? 8.933 -8.482 -9.046 1.00 74.25 92 TYR A CA 1
ATOM 753 C C . TYR A 1 92 ? 10.020 -9.050 -9.972 1.00 74.25 92 TYR A C 1
ATOM 755 O O . TYR A 1 92 ? 9.755 -9.904 -10.821 1.00 74.25 92 TYR A O 1
ATOM 763 N N . GLN A 1 93 ? 11.268 -8.619 -9.779 1.00 74.38 93 GLN A N 1
ATOM 764 C CA . GLN A 1 93 ? 12.380 -8.989 -10.652 1.00 74.38 93 GLN A CA 1
ATOM 765 C C . GLN A 1 93 ? 12.808 -10.450 -10.512 1.00 74.38 93 GLN A C 1
ATOM 767 O O . GLN A 1 93 ? 13.197 -11.040 -11.518 1.00 74.38 93 GLN A O 1
ATOM 772 N N . TYR A 1 94 ? 12.742 -11.038 -9.315 1.00 70.81 94 TYR A N 1
ATOM 773 C CA . TYR A 1 94 ? 13.337 -12.345 -9.004 1.00 70.81 94 TYR A CA 1
ATOM 774 C C . TYR A 1 94 ? 12.421 -13.299 -8.225 1.00 70.81 94 TYR A C 1
ATOM 776 O O . TYR A 1 94 ? 12.712 -14.492 -8.177 1.00 70.81 94 TYR A O 1
ATOM 784 N N . GLY A 1 95 ? 11.341 -12.806 -7.618 1.00 63.03 95 GLY A N 1
ATOM 785 C CA . GLY A 1 95 ? 10.550 -13.547 -6.633 1.00 63.03 95 GLY A CA 1
ATOM 786 C C . GLY A 1 95 ? 9.271 -14.208 -7.157 1.00 63.03 95 GLY A C 1
ATOM 787 O O . GLY A 1 95 ? 9.027 -14.326 -8.354 1.00 63.03 95 GLY A O 1
ATOM 788 N N . ILE A 1 96 ? 8.432 -14.630 -6.206 1.00 54.22 96 ILE A N 1
ATOM 789 C CA . ILE A 1 96 ? 7.153 -15.352 -6.392 1.00 54.22 96 ILE A CA 1
ATOM 790 C C . ILE A 1 96 ? 6.110 -14.542 -7.179 1.00 54.22 96 ILE A C 1
ATOM 792 O O . ILE A 1 96 ? 5.186 -15.105 -7.756 1.00 54.22 96 ILE A O 1
ATOM 796 N N . ALA A 1 97 ? 6.286 -13.221 -7.242 1.00 54.12 97 ALA A N 1
ATOM 797 C CA . ALA A 1 97 ? 5.437 -12.314 -8.004 1.00 54.12 97 ALA A CA 1
ATOM 798 C C . ALA A 1 97 ? 5.672 -12.426 -9.533 1.00 54.12 97 ALA A C 1
ATOM 800 O O . ALA A 1 97 ? 4.963 -11.819 -10.328 1.00 54.12 97 ALA A O 1
ATOM 801 N N . ARG A 1 98 ? 6.632 -13.258 -9.970 1.00 50.44 98 ARG A N 1
ATOM 802 C CA . ARG A 1 98 ? 6.935 -13.564 -11.381 1.00 50.44 98 ARG A CA 1
ATOM 803 C C . ARG A 1 98 ? 5.884 -14.375 -12.136 1.00 50.44 98 ARG A C 1
ATOM 805 O O . ARG A 1 98 ? 6.099 -14.648 -13.317 1.00 50.44 98 ARG A O 1
ATOM 812 N N . ALA A 1 99 ? 4.792 -14.804 -11.512 1.00 44.38 99 ALA A N 1
ATOM 813 C CA . ALA A 1 99 ? 3.830 -15.688 -12.159 1.00 44.38 99 ALA A CA 1
ATOM 814 C C . ALA A 1 99 ? 3.000 -14.959 -13.244 1.00 44.38 99 ALA A C 1
ATOM 816 O O . ALA A 1 99 ? 1.832 -14.671 -13.052 1.00 44.38 99 ALA A O 1
ATOM 817 N N . GLY A 1 100 ? 3.601 -14.690 -14.415 1.00 46.91 100 GLY A N 1
ATOM 818 C CA . GLY A 1 100 ? 2.894 -14.535 -15.696 1.00 46.91 100 GLY A CA 1
ATOM 819 C C . GLY A 1 100 ? 2.848 -13.151 -16.369 1.00 46.91 100 GLY A C 1
ATOM 820 O O . GLY A 1 100 ? 1.918 -12.907 -17.140 1.00 46.91 100 GLY A O 1
ATOM 821 N N . GLY A 1 101 ? 3.805 -12.249 -16.141 1.00 41.94 101 GLY A N 1
ATOM 822 C CA . GLY A 1 101 ? 3.843 -10.948 -16.835 1.00 41.94 101 GLY A CA 1
ATOM 823 C C . GLY A 1 101 ? 4.119 -11.063 -18.354 1.00 41.94 101 GLY A C 1
ATOM 824 O O . GLY A 1 101 ? 5.119 -11.678 -18.715 1.00 41.94 101 GLY A O 1
ATOM 825 N N . PRO A 1 102 ? 3.288 -10.477 -19.248 1.00 43.09 102 PRO A N 1
ATOM 826 C CA . PRO A 1 102 ? 3.479 -10.503 -20.710 1.00 43.09 102 PRO A CA 1
ATOM 827 C C . PRO A 1 102 ? 4.543 -9.517 -21.238 1.00 43.09 102 PRO A C 1
ATOM 829 O O . PRO A 1 102 ? 4.824 -9.504 -22.428 1.00 43.09 102 PRO A O 1
ATOM 832 N N . TYR A 1 103 ? 5.148 -8.692 -20.380 1.00 53.38 103 TYR A N 1
ATOM 833 C CA . TYR A 1 103 ? 6.127 -7.666 -20.763 1.00 53.38 103 TYR A CA 1
ATOM 834 C C . TYR A 1 103 ? 7.565 -8.195 -20.731 1.00 53.38 103 TYR A C 1
ATOM 836 O O . TYR A 1 103 ? 8.415 -7.714 -19.981 1.00 53.38 103 TYR A O 1
ATOM 844 N N . ARG A 1 104 ? 7.838 -9.230 -21.524 1.00 50.12 104 ARG A N 1
ATOM 845 C CA . ARG A 1 104 ? 9.206 -9.708 -21.748 1.00 50.12 104 ARG A CA 1
ATOM 846 C C . ARG A 1 104 ? 9.466 -9.964 -23.227 1.00 50.12 104 ARG A C 1
ATOM 848 O O . ARG A 1 104 ? 9.818 -11.062 -23.621 1.00 50.12 104 ARG A O 1
ATOM 855 N N . GLU A 1 105 ? 9.319 -8.905 -24.008 1.00 50.94 105 GLU A N 1
ATOM 856 C CA . GLU A 1 105 ? 10.069 -8.715 -25.247 1.00 50.94 105 GLU A CA 1
ATOM 857 C C . GLU A 1 105 ? 10.629 -7.293 -25.211 1.00 50.94 105 GLU A C 1
ATOM 859 O O . GLU A 1 105 ? 9.933 -6.326 -25.492 1.00 50.94 105 GLU A O 1
ATOM 864 N N . MET A 1 106 ? 11.865 -7.180 -24.747 1.00 48.44 106 MET A N 1
ATOM 865 C CA . MET A 1 106 ? 12.807 -6.130 -25.129 1.00 48.44 106 MET A CA 1
ATOM 866 C C . MET A 1 106 ? 14.155 -6.851 -25.107 1.00 48.44 106 MET A C 1
ATOM 868 O O . MET A 1 106 ? 14.866 -6.845 -24.101 1.00 48.44 106 MET A O 1
ATOM 872 N N . ASP A 1 107 ? 14.384 -7.626 -26.167 1.00 55.97 107 ASP A N 1
ATOM 873 C CA . ASP A 1 107 ? 15.732 -7.834 -26.680 1.00 55.97 107 ASP A CA 1
ATOM 874 C C . ASP A 1 107 ? 16.232 -6.467 -27.159 1.00 55.97 107 ASP A C 1
ATOM 876 O O . ASP A 1 107 ? 15.540 -5.822 -27.944 1.00 55.97 107 ASP A O 1
ATOM 880 N N . ASP A 1 108 ? 17.361 -6.020 -26.609 1.00 47.12 108 ASP A N 1
ATOM 881 C CA . ASP A 1 108 ? 18.465 -5.333 -27.303 1.00 47.12 108 ASP A CA 1
ATOM 882 C C . ASP A 1 108 ? 19.635 -5.105 -26.324 1.00 47.12 108 ASP A C 1
ATOM 884 O O . ASP A 1 108 ? 19.446 -4.436 -25.278 1.00 47.12 108 ASP A O 1
#